Protein AF-A0A561E4C1-F1 (afdb_monomer_lite)

pLDDT: mean 77.8, std 22.25, range [33.12, 96.31]

Structure (mmCIF, N/CA/C/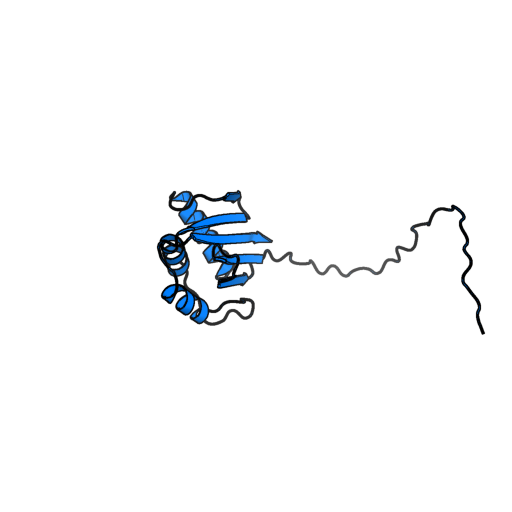O backbone):
data_AF-A0A561E4C1-F1
#
_entry.id   AF-A0A561E4C1-F1
#
loop_
_atom_site.group_PDB
_atom_site.id
_atom_site.type_symbol
_atom_site.label_atom_id
_atom_site.label_alt_id
_atom_site.label_comp_id
_atom_site.label_asym_id
_atom_site.label_entity_id
_atom_site.label_seq_id
_atom_site.pdbx_PDB_ins_code
_atom_site.Cartn_x
_atom_site.Cartn_y
_atom_site.Cartn_z
_atom_site.occupancy
_atom_site.B_iso_or_equiv
_atom_site.auth_seq_id
_atom_site.auth_comp_id
_atom_site.auth_asym_id
_atom_site.auth_atom_id
_atom_site.pdbx_PDB_model_num
ATOM 1 N N . MET A 1 1 ? 25.532 -60.283 0.269 1.00 36.12 1 MET A N 1
ATOM 2 C CA . MET A 1 1 ? 26.602 -60.526 1.258 1.00 36.12 1 MET A CA 1
ATOM 3 C C . MET A 1 1 ? 27.017 -59.174 1.829 1.00 36.12 1 MET A C 1
ATOM 5 O O . MET A 1 1 ? 27.348 -58.286 1.058 1.00 36.12 1 MET A O 1
ATOM 9 N N . LEU A 1 2 ? 26.840 -59.009 3.143 1.00 35.72 2 LEU A N 1
ATOM 10 C CA . LEU A 1 2 ? 27.155 -57.835 3.976 1.00 35.72 2 LEU A CA 1
ATOM 11 C C . LEU A 1 2 ? 28.646 -57.457 3.931 1.00 35.72 2 LEU A C 1
ATOM 13 O O . LEU A 1 2 ? 29.437 -58.385 4.022 1.00 35.72 2 LEU A O 1
ATOM 17 N N . VAL A 1 3 ? 28.981 -56.154 3.990 1.00 36.28 3 VAL A N 1
ATOM 18 C CA . VAL A 1 3 ? 30.041 -55.541 4.848 1.00 36.28 3 VAL A CA 1
ATOM 19 C C . VAL A 1 3 ? 29.720 -54.032 4.986 1.00 36.28 3 VAL A C 1
ATOM 21 O O . VAL A 1 3 ? 29.888 -53.278 4.038 1.00 36.28 3 VAL A O 1
ATOM 24 N N . GLN A 1 4 ? 28.922 -53.596 5.966 1.00 38.78 4 GLN A N 1
ATOM 25 C CA . GLN A 1 4 ? 29.286 -52.993 7.267 1.00 38.78 4 GLN A CA 1
ATOM 26 C C . GLN A 1 4 ? 30.400 -51.924 7.311 1.00 38.78 4 GLN A C 1
ATOM 28 O O . GLN A 1 4 ? 31.585 -52.212 7.176 1.00 38.78 4 GLN A O 1
ATOM 33 N N . LEU A 1 5 ? 29.963 -50.707 7.667 1.00 39.75 5 LEU A N 1
ATOM 34 C CA . LEU A 1 5 ? 30.726 -49.613 8.272 1.00 39.75 5 LEU A CA 1
ATOM 35 C C . LEU A 1 5 ? 31.493 -50.058 9.532 1.00 39.75 5 LEU A C 1
ATOM 37 O O . LEU A 1 5 ? 30.912 -50.692 10.415 1.00 39.75 5 LEU A O 1
ATOM 41 N N . ARG A 1 6 ? 32.711 -49.531 9.722 1.00 34.72 6 ARG A N 1
ATOM 42 C CA . ARG A 1 6 ? 33.227 -49.183 11.056 1.00 34.72 6 ARG A CA 1
ATOM 43 C C . ARG A 1 6 ? 34.023 -47.877 11.051 1.00 34.72 6 ARG A C 1
ATOM 45 O O . ARG A 1 6 ? 34.747 -47.564 10.117 1.00 34.72 6 ARG A O 1
ATOM 52 N N . ARG A 1 7 ? 33.813 -47.160 12.157 1.00 37.59 7 ARG A N 1
ATOM 53 C CA . ARG A 1 7 ? 34.303 -45.841 12.570 1.00 37.59 7 ARG A CA 1
ATOM 54 C C . ARG A 1 7 ? 35.827 -45.704 12.550 1.00 37.59 7 ARG A C 1
ATOM 56 O O . ARG A 1 7 ? 36.530 -46.629 12.952 1.00 37.59 7 ARG A O 1
ATOM 63 N N . HIS A 1 8 ? 36.286 -44.477 12.319 1.00 33.12 8 HIS A N 1
ATOM 64 C CA . HIS A 1 8 ? 37.471 -43.948 12.985 1.00 33.12 8 HIS A CA 1
ATOM 65 C C . HIS A 1 8 ? 37.099 -42.632 13.684 1.00 33.12 8 HIS A C 1
ATOM 67 O O . HIS A 1 8 ? 36.608 -41.704 13.050 1.00 33.12 8 HIS A O 1
ATOM 73 N N . LEU A 1 9 ? 37.250 -42.622 15.008 1.00 43.69 9 LEU A N 1
ATOM 74 C CA . LEU A 1 9 ? 37.300 -41.433 15.855 1.00 43.69 9 LEU A CA 1
ATOM 75 C C . LEU A 1 9 ? 38.789 -41.145 16.066 1.00 43.69 9 LEU A C 1
ATOM 77 O O . LEU A 1 9 ? 39.524 -42.066 16.421 1.00 43.69 9 LEU A O 1
ATOM 81 N N . GLY A 1 10 ? 39.209 -39.900 15.866 1.00 33.53 10 GLY A N 1
ATOM 82 C CA . GLY A 1 10 ? 40.552 -39.429 16.184 1.00 33.53 10 GLY A CA 1
ATOM 83 C C . GLY A 1 10 ? 40.709 -37.958 15.817 1.00 33.53 10 GLY A C 1
ATOM 84 O O . GLY A 1 10 ? 40.673 -37.618 14.639 1.00 33.53 10 GLY A O 1
ATOM 85 N N . ASP A 1 11 ? 40.826 -37.120 16.845 1.00 47.16 11 ASP A N 1
ATOM 86 C CA . ASP A 1 11 ? 41.160 -35.695 16.819 1.00 47.16 11 ASP A CA 1
ATOM 87 C C . ASP A 1 11 ? 42.315 -35.330 15.873 1.00 47.16 11 ASP A C 1
ATOM 89 O O . ASP A 1 11 ? 43.333 -36.020 15.812 1.00 47.16 11 ASP A O 1
ATOM 93 N N . GLY A 1 12 ? 42.198 -34.178 15.210 1.00 34.25 12 GLY A N 1
ATOM 94 C CA . GLY A 1 12 ? 43.291 -33.559 14.460 1.00 34.25 12 GLY A CA 1
ATOM 95 C C . GLY A 1 12 ? 42.776 -32.481 13.514 1.00 34.25 12 GLY A C 1
ATOM 96 O O . GLY A 1 12 ? 42.050 -32.787 12.576 1.00 34.25 12 GLY A O 1
ATOM 97 N N . GLY A 1 13 ? 43.110 -31.221 13.802 1.00 36.16 13 GLY A N 1
ATOM 98 C CA . GLY A 1 13 ? 42.556 -30.022 13.173 1.00 36.16 13 GLY A CA 1
ATOM 99 C C . GLY A 1 13 ? 42.572 -30.009 11.643 1.00 36.16 13 GLY A C 1
ATOM 100 O O . GLY A 1 13 ? 43.528 -30.441 11.002 1.00 36.16 13 GLY A O 1
ATOM 101 N N . LEU A 1 14 ? 41.496 -29.466 11.071 1.00 37.69 14 LEU A N 1
ATOM 102 C CA . LEU A 1 14 ? 41.390 -29.226 9.640 1.00 37.69 14 LEU A CA 1
ATOM 103 C C . LEU A 1 14 ? 42.008 -27.864 9.309 1.00 37.69 14 LEU A C 1
ATOM 105 O O . LEU A 1 14 ? 41.482 -26.810 9.664 1.00 37.69 14 LEU A O 1
ATOM 109 N N . ASP A 1 15 ? 43.156 -27.943 8.648 1.00 37.91 15 ASP A N 1
ATOM 110 C CA . ASP A 1 15 ? 43.921 -26.849 8.068 1.00 37.91 15 ASP A CA 1
ATOM 111 C C . ASP A 1 15 ? 43.131 -26.216 6.905 1.00 37.91 15 ASP A C 1
ATOM 113 O O . ASP A 1 15 ? 42.873 -26.832 5.867 1.00 37.91 15 ASP A O 1
ATOM 117 N N . ILE A 1 16 ? 42.684 -24.980 7.115 1.00 41.88 16 ILE A N 1
ATOM 118 C CA . ILE A 1 16 ? 42.002 -24.125 6.138 1.00 41.88 16 ILE A CA 1
ATOM 119 C C . ILE A 1 16 ? 43.055 -23.389 5.306 1.00 41.88 16 ILE A C 1
ATOM 121 O O . ILE A 1 16 ? 43.300 -22.199 5.485 1.00 41.88 16 ILE A O 1
ATOM 125 N N . ALA A 1 17 ? 43.664 -24.096 4.357 1.00 41.97 17 ALA A N 1
ATOM 126 C CA . ALA A 1 17 ? 44.588 -23.504 3.393 1.00 41.97 17 ALA A CA 1
ATOM 127 C C . ALA A 1 17 ? 44.392 -24.084 1.984 1.00 41.97 17 ALA A C 1
ATOM 129 O O . ALA A 1 17 ? 45.220 -24.819 1.456 1.00 41.97 17 ALA A O 1
ATOM 130 N N . ALA A 1 18 ? 43.290 -23.697 1.339 1.00 37.91 18 ALA A N 1
ATOM 131 C CA . ALA A 1 18 ? 43.144 -23.766 -0.117 1.00 37.91 18 ALA A CA 1
ATOM 132 C C . ALA A 1 18 ? 42.353 -22.556 -0.650 1.00 37.91 18 ALA A C 1
ATOM 134 O O . ALA A 1 18 ? 41.413 -22.686 -1.430 1.00 37.91 18 ALA A O 1
ATOM 135 N N . TYR A 1 19 ? 42.745 -21.347 -0.230 1.00 34.53 19 TYR A N 1
ATOM 136 C CA . TYR A 1 19 ? 42.385 -20.106 -0.922 1.00 34.53 19 TYR A CA 1
ATOM 137 C C . TYR A 1 19 ? 43.247 -19.978 -2.187 1.00 34.53 19 TYR A C 1
ATOM 139 O O . TYR A 1 19 ? 44.323 -19.381 -2.181 1.00 34.53 19 TYR A O 1
ATOM 147 N N . SER A 1 20 ? 42.780 -20.571 -3.285 1.00 37.91 20 SER A N 1
ATOM 148 C CA . SER A 1 20 ? 43.361 -20.367 -4.613 1.00 37.91 20 SER A CA 1
ATOM 149 C C . SER A 1 20 ? 42.754 -19.115 -5.254 1.00 37.91 20 SER A C 1
ATOM 151 O O . SER A 1 20 ? 41.557 -19.049 -5.532 1.00 37.91 20 SER A O 1
ATOM 153 N N . LYS A 1 21 ? 43.602 -18.097 -5.443 1.00 47.44 21 LYS A N 1
ATOM 154 C CA . LYS A 1 21 ? 43.316 -16.827 -6.119 1.00 47.44 21 LYS A CA 1
ATOM 155 C C . LYS A 1 21 ? 42.929 -17.062 -7.584 1.00 47.44 21 LYS A C 1
ATOM 157 O O . LYS A 1 21 ? 43.800 -17.254 -8.426 1.00 47.44 21 LYS A O 1
ATOM 162 N N . ALA A 1 22 ? 41.652 -16.899 -7.907 1.00 36.84 22 ALA A N 1
ATOM 163 C CA . ALA A 1 22 ? 41.262 -16.352 -9.202 1.00 36.84 22 ALA A CA 1
ATOM 164 C C . ALA A 1 22 ? 41.028 -14.843 -9.011 1.00 36.84 22 ALA A C 1
ATOM 166 O O . ALA A 1 22 ? 40.330 -14.473 -8.060 1.00 36.84 22 ALA A O 1
ATOM 167 N N . PRO A 1 23 ? 41.592 -13.952 -9.848 1.00 36.41 23 PRO A N 1
ATOM 168 C CA . PRO A 1 23 ? 41.226 -12.547 -9.804 1.00 36.41 23 PRO A CA 1
ATOM 169 C C . PRO A 1 23 ? 39.756 -12.460 -10.218 1.00 36.41 23 PRO A C 1
ATOM 171 O O . PRO A 1 23 ? 39.422 -12.587 -11.395 1.00 36.41 23 PRO A O 1
ATOM 174 N N . ARG A 1 24 ? 38.858 -12.297 -9.239 1.00 44.53 24 ARG A N 1
ATOM 175 C CA . ARG A 1 24 ? 37.500 -11.837 -9.519 1.00 44.53 24 ARG A CA 1
ATOM 176 C C . ARG A 1 24 ? 37.679 -10.484 -10.179 1.00 44.53 24 ARG A C 1
ATOM 178 O O . ARG A 1 24 ? 38.126 -9.539 -9.534 1.00 44.53 24 ARG A O 1
ATOM 185 N N . ALA A 1 25 ? 37.417 -10.439 -11.480 1.00 38.56 25 ALA A N 1
ATOM 186 C CA . ALA A 1 25 ? 37.293 -9.193 -12.200 1.00 38.56 25 ALA A CA 1
ATOM 187 C C . ALA A 1 25 ? 36.438 -8.256 -11.342 1.00 38.56 25 ALA A C 1
ATOM 189 O O . ALA A 1 25 ? 35.357 -8.645 -10.894 1.00 38.56 25 ALA A O 1
ATOM 190 N N . HIS A 1 26 ? 36.966 -7.063 -11.086 1.00 38.53 26 HIS A N 1
ATOM 191 C CA . HIS A 1 26 ? 36.217 -5.920 -10.591 1.00 38.53 26 HIS A CA 1
ATOM 192 C C . HIS A 1 26 ? 35.099 -5.635 -11.609 1.00 38.53 26 HIS A C 1
ATOM 194 O O . HIS A 1 26 ? 35.226 -4.793 -12.490 1.00 38.53 26 HIS A O 1
ATOM 200 N N . ARG A 1 27 ? 34.007 -6.396 -11.550 1.00 40.12 27 ARG A N 1
ATOM 201 C CA . ARG A 1 27 ? 32.697 -5.835 -11.819 1.00 40.12 27 ARG A CA 1
ATOM 202 C C . ARG A 1 27 ? 32.299 -5.246 -10.489 1.00 40.12 27 ARG A C 1
ATOM 204 O O . ARG A 1 27 ? 32.023 -5.985 -9.549 1.00 40.12 27 ARG A O 1
ATOM 211 N N . GLU A 1 28 ? 32.391 -3.928 -10.405 1.00 40.34 28 GLU A N 1
ATOM 212 C CA . GLU A 1 28 ? 31.617 -3.153 -9.451 1.00 40.34 28 GLU A CA 1
ATOM 213 C C . GLU A 1 28 ? 30.197 -3.722 -9.498 1.00 40.34 28 GLU A C 1
ATOM 215 O O . GLU A 1 28 ? 29.481 -3.583 -10.490 1.00 40.34 28 GLU A O 1
ATOM 220 N N . ALA A 1 29 ? 29.842 -4.510 -8.485 1.00 44.62 29 ALA A N 1
ATOM 221 C CA . ALA A 1 29 ? 28.454 -4.815 -8.245 1.00 44.62 29 ALA A CA 1
ATOM 222 C C . ALA A 1 29 ? 27.865 -3.465 -7.853 1.00 44.62 29 ALA A C 1
ATOM 224 O O . ALA A 1 29 ? 28.090 -2.997 -6.741 1.00 44.62 29 ALA A O 1
ATOM 225 N N . ASN A 1 30 ? 27.204 -2.801 -8.801 1.00 42.47 30 ASN A N 1
ATOM 226 C CA . ASN A 1 30 ? 26.200 -1.813 -8.459 1.00 42.47 30 ASN A CA 1
ATOM 227 C C . ASN A 1 30 ? 25.245 -2.540 -7.516 1.00 42.47 30 ASN A C 1
ATOM 229 O O . ASN A 1 30 ? 24.459 -3.372 -7.966 1.00 42.47 30 ASN A O 1
ATOM 233 N N . THR A 1 31 ? 25.384 -2.312 -6.215 1.00 56.75 31 THR A N 1
ATOM 234 C CA . THR A 1 31 ? 24.387 -2.695 -5.224 1.00 56.75 31 THR A CA 1
ATOM 235 C C . THR A 1 31 ? 23.163 -1.861 -5.577 1.00 56.75 31 THR A C 1
ATOM 237 O O . THR A 1 31 ? 23.086 -0.686 -5.231 1.00 56.75 31 THR A O 1
ATOM 240 N N . VAL A 1 32 ? 22.297 -2.393 -6.438 1.00 63.50 32 VAL A N 1
ATOM 241 C CA . VAL A 1 32 ? 21.057 -1.716 -6.801 1.00 63.50 32 VAL A CA 1
ATOM 242 C C . VAL A 1 32 ? 20.152 -1.882 -5.599 1.00 63.50 32 VAL A C 1
ATOM 244 O O . VAL A 1 32 ? 19.721 -2.995 -5.326 1.00 63.50 32 VAL A O 1
ATOM 247 N N . THR A 1 33 ? 19.913 -0.788 -4.885 1.00 83.62 33 THR A N 1
ATOM 248 C CA . THR A 1 33 ? 18.868 -0.722 -3.872 1.00 83.62 33 THR A CA 1
ATOM 249 C C . THR A 1 33 ? 17.538 -1.110 -4.511 1.00 83.62 33 THR A C 1
ATOM 251 O O . THR A 1 33 ? 17.140 -0.528 -5.531 1.00 83.62 33 THR A O 1
ATOM 254 N N . THR A 1 34 ? 16.869 -2.092 -3.923 1.00 89.88 34 THR A N 1
ATOM 255 C CA . THR A 1 34 ? 15.532 -2.534 -4.333 1.00 89.88 34 THR A CA 1
ATOM 256 C C . THR A 1 34 ? 14.507 -2.179 -3.272 1.00 89.88 34 THR A C 1
ATOM 258 O O . THR A 1 34 ? 14.855 -1.976 -2.116 1.00 89.88 34 THR A O 1
ATOM 261 N N . VAL A 1 35 ? 13.244 -2.078 -3.669 1.00 91.56 35 VAL A N 1
ATOM 262 C CA . VAL A 1 35 ? 12.119 -1.888 -2.761 1.00 91.56 35 VAL A CA 1
ATOM 263 C C . VAL A 1 35 ? 11.133 -3.022 -2.976 1.00 91.56 35 VAL A C 1
ATOM 265 O O . VAL A 1 35 ? 10.662 -3.228 -4.096 1.00 91.56 35 VAL A O 1
ATOM 268 N N . ASP A 1 36 ? 10.820 -3.714 -1.889 1.00 93.25 36 ASP A N 1
ATOM 269 C CA . ASP A 1 36 ? 9.731 -4.671 -1.791 1.00 93.25 36 ASP A CA 1
ATOM 270 C C . ASP A 1 36 ? 8.544 -4.017 -1.083 1.00 93.25 36 ASP A C 1
ATOM 272 O O . ASP A 1 36 ? 8.712 -3.335 -0.070 1.00 93.25 36 ASP A O 1
ATOM 276 N N . PHE A 1 37 ? 7.337 -4.236 -1.594 1.00 94.25 37 PHE A N 1
ATOM 277 C CA . PHE A 1 37 ? 6.117 -3.742 -0.968 1.00 94.25 37 PHE A CA 1
ATOM 278 C C . PHE A 1 37 ? 5.022 -4.800 -0.997 1.00 94.25 37 PHE A C 1
ATOM 280 O O . PHE A 1 37 ? 4.710 -5.337 -2.059 1.00 94.25 37 PHE A O 1
ATOM 287 N N . TYR A 1 38 ? 4.405 -5.057 0.151 1.00 95.06 38 TYR A N 1
ATOM 288 C CA . TYR A 1 38 ? 3.401 -6.096 0.334 1.00 95.06 38 TYR A CA 1
ATOM 289 C C . TYR A 1 38 ? 2.129 -5.534 0.960 1.00 95.06 38 TYR A C 1
ATOM 291 O O . TYR A 1 38 ? 2.170 -4.705 1.874 1.00 95.06 38 TYR A O 1
ATOM 299 N N . VAL A 1 39 ? 0.994 -6.043 0.486 1.00 95.38 39 VAL A N 1
ATOM 300 C CA . VAL A 1 39 ? -0.317 -5.858 1.110 1.00 95.38 39 VAL A CA 1
ATOM 301 C C . VAL A 1 39 ? -0.890 -7.232 1.421 1.00 95.38 39 VAL A C 1
ATOM 303 O O . VAL A 1 39 ? -1.006 -8.073 0.529 1.00 95.38 39 VAL A O 1
ATOM 306 N N . GLU A 1 40 ? -1.273 -7.455 2.673 1.00 94.56 40 GLU A N 1
ATOM 307 C CA . GLU A 1 40 ? -1.861 -8.713 3.135 1.00 94.56 40 GLU A CA 1
ATOM 308 C C . GLU A 1 40 ? -3.170 -8.443 3.883 1.00 94.56 40 GLU A C 1
ATOM 310 O O . GLU A 1 40 ? -3.333 -7.415 4.546 1.00 94.56 40 GLU A O 1
ATOM 315 N N . THR A 1 41 ? -4.111 -9.380 3.823 1.00 89.94 41 THR A N 1
ATOM 316 C CA . THR A 1 41 ? -5.254 -9.379 4.746 1.00 89.94 41 THR A CA 1
ATOM 317 C C . THR A 1 41 ? -4.792 -9.717 6.163 1.00 89.94 41 THR A C 1
ATOM 319 O O . THR A 1 41 ? -3.750 -10.342 6.367 1.00 89.94 41 THR A O 1
ATOM 322 N N . ALA A 1 42 ? -5.605 -9.412 7.177 1.00 75.25 42 ALA A N 1
ATOM 323 C CA . ALA A 1 42 ? -5.334 -9.886 8.539 1.00 75.25 42 ALA A CA 1
ATOM 324 C C . ALA A 1 42 ? -5.297 -11.425 8.686 1.00 75.25 42 ALA A C 1
ATOM 326 O O . ALA A 1 42 ? -4.778 -11.925 9.684 1.00 75.25 42 ALA A O 1
ATOM 327 N N . ALA A 1 43 ? -5.817 -12.179 7.709 1.00 77.81 43 ALA A N 1
ATOM 328 C CA . ALA A 1 43 ? -5.702 -13.636 7.657 1.00 77.81 43 ALA A CA 1
ATOM 329 C C . ALA A 1 43 ? -4.320 -14.121 7.167 1.00 77.81 43 ALA A C 1
ATOM 331 O O . ALA A 1 43 ? -4.048 -15.320 7.213 1.00 77.81 43 ALA A O 1
ATOM 332 N N . GLY A 1 44 ? -3.446 -13.204 6.735 1.00 76.81 44 GLY A N 1
ATOM 333 C CA . GLY A 1 44 ? -2.120 -13.501 6.191 1.00 76.81 44 GLY A CA 1
ATOM 334 C C . GLY A 1 44 ? -2.140 -13.908 4.717 1.00 76.81 44 GLY A C 1
ATOM 335 O O . GLY A 1 44 ? -1.171 -14.481 4.226 1.00 76.81 44 GLY A O 1
ATOM 336 N N . GLU A 1 45 ? -3.242 -13.649 4.008 1.00 85.31 45 GLU A N 1
ATOM 337 C CA . GLU A 1 45 ? -3.318 -13.867 2.564 1.00 85.31 45 GLU A CA 1
ATOM 338 C C . GLU A 1 45 ? -2.763 -12.637 1.841 1.00 85.31 45 GLU A C 1
ATOM 340 O O . GLU A 1 45 ? -3.253 -11.520 2.034 1.00 85.31 45 GLU A O 1
ATOM 345 N N . SER A 1 46 ? -1.725 -12.841 1.027 1.00 86.31 46 SER A N 1
ATOM 346 C CA . SER A 1 46 ? -1.122 -11.778 0.219 1.00 86.31 46 SER A CA 1
ATOM 347 C C . SER A 1 46 ? -2.069 -11.360 -0.906 1.00 86.31 46 SER A C 1
ATOM 349 O O . SER A 1 46 ? -2.537 -12.203 -1.670 1.00 86.31 46 SER A O 1
ATOM 351 N N . LEU A 1 47 ? -2.348 -10.057 -0.986 1.00 90.38 47 LEU A N 1
ATOM 352 C CA . LEU A 1 47 ? -3.224 -9.440 -1.986 1.00 90.38 47 LEU A CA 1
ATOM 353 C C . LEU A 1 47 ? -2.429 -8.794 -3.115 1.00 90.38 47 LEU A C 1
ATOM 355 O O . LEU A 1 47 ? -2.766 -8.945 -4.284 1.00 90.38 47 LEU A O 1
ATOM 359 N N . LEU A 1 48 ? -1.383 -8.051 -2.756 1.00 93.06 48 LEU A N 1
ATOM 360 C CA . LEU A 1 48 ? -0.521 -7.351 -3.700 1.00 93.06 48 LEU A CA 1
ATOM 361 C C . LEU A 1 48 ? 0.929 -7.499 -3.270 1.00 93.06 48 LEU A C 1
ATOM 363 O O . LEU A 1 48 ? 1.249 -7.483 -2.078 1.00 93.06 48 LEU A O 1
ATOM 367 N N . SER A 1 49 ? 1.806 -7.589 -4.262 1.00 92.75 49 SER A N 1
ATOM 368 C CA . SER A 1 49 ? 3.246 -7.502 -4.060 1.00 92.75 49 SER A CA 1
ATOM 369 C C . SER A 1 49 ? 3.887 -6.716 -5.200 1.00 92.75 49 SER A C 1
ATOM 371 O O . SER A 1 49 ? 3.530 -6.883 -6.367 1.00 92.75 49 SER A O 1
ATOM 373 N N . PHE A 1 50 ? 4.829 -5.844 -4.862 1.00 91.94 50 PHE A N 1
ATOM 374 C CA . PHE A 1 50 ? 5.611 -5.072 -5.821 1.00 91.94 50 PHE A CA 1
ATOM 375 C C . PHE A 1 50 ? 7.091 -5.202 -5.493 1.00 91.94 50 PHE A C 1
ATOM 377 O O . PHE A 1 50 ? 7.467 -5.247 -4.323 1.00 91.94 50 PHE A O 1
ATOM 384 N N . HIS A 1 51 ? 7.909 -5.242 -6.540 1.00 90.94 51 HIS A N 1
ATOM 385 C CA . HIS A 1 51 ? 9.356 -5.341 -6.451 1.00 90.94 51 HIS A CA 1
ATOM 386 C C . HIS A 1 51 ? 9.984 -4.531 -7.585 1.00 90.94 51 HIS A C 1
ATOM 388 O O . HIS A 1 51 ? 9.844 -4.867 -8.763 1.00 90.94 51 HIS A O 1
ATOM 394 N N . ASN A 1 52 ? 10.704 -3.465 -7.246 1.00 87.50 52 ASN A N 1
ATOM 395 C CA . ASN A 1 52 ? 11.450 -2.687 -8.234 1.00 87.50 52 ASN A CA 1
ATOM 396 C C . ASN A 1 52 ? 12.706 -2.039 -7.636 1.00 87.50 52 ASN A C 1
ATOM 398 O O . ASN A 1 52 ? 12.925 -2.065 -6.431 1.00 87.50 52 ASN A O 1
ATOM 402 N N . GLY A 1 53 ? 13.554 -1.453 -8.490 1.00 84.38 53 GLY A N 1
ATOM 403 C CA . GLY A 1 53 ? 14.697 -0.635 -8.054 1.00 84.38 53 GLY A CA 1
ATOM 404 C C . GLY A 1 53 ? 14.258 0.716 -7.473 1.00 84.38 53 GLY A C 1
ATOM 405 O O . GLY A 1 53 ? 13.098 0.902 -7.147 1.00 84.38 53 GLY A O 1
ATOM 406 N N . LEU A 1 54 ? 15.141 1.715 -7.429 1.00 80.75 54 LEU A N 1
ATOM 407 C CA . LEU A 1 54 ? 14.848 3.057 -6.875 1.00 80.75 54 LEU A CA 1
ATOM 408 C C . LEU A 1 54 ? 13.689 3.845 -7.530 1.00 80.75 54 LEU A C 1
ATOM 410 O O . LEU A 1 54 ? 13.354 4.933 -7.066 1.00 80.75 54 LEU A O 1
ATOM 414 N N . PHE A 1 55 ? 13.109 3.351 -8.624 1.00 83.56 55 PHE A N 1
ATOM 415 C CA . PHE A 1 55 ? 11.991 3.987 -9.314 1.00 83.56 55 PHE A CA 1
ATOM 416 C C . PHE A 1 55 ? 10.964 2.927 -9.699 1.00 83.56 55 PHE A C 1
ATOM 418 O O . PHE A 1 55 ? 11.318 1.951 -10.361 1.00 83.56 55 PHE A O 1
ATOM 425 N N . GLY A 1 56 ? 9.705 3.144 -9.322 1.00 86.94 56 GLY A N 1
ATOM 426 C CA . GLY A 1 56 ? 8.605 2.234 -9.620 1.00 86.94 56 GLY A CA 1
ATOM 427 C C . GLY A 1 56 ? 7.574 2.167 -8.490 1.00 86.94 56 GLY A C 1
ATOM 428 O O . GLY A 1 56 ? 7.739 2.821 -7.457 1.00 86.94 56 GLY A O 1
ATOM 429 N N . PRO A 1 57 ? 6.505 1.380 -8.683 1.00 90.06 57 PRO A N 1
ATOM 430 C CA . PRO A 1 57 ? 5.339 1.386 -7.807 1.00 90.06 57 PRO A CA 1
ATOM 431 C C . PRO A 1 57 ? 5.639 0.974 -6.361 1.00 90.06 57 PRO A C 1
ATOM 433 O O . PRO A 1 57 ? 5.051 1.559 -5.462 1.00 90.06 57 PRO A O 1
ATOM 436 N N . ALA A 1 58 ? 6.566 0.045 -6.099 1.00 91.75 58 ALA A N 1
ATOM 437 C CA . ALA A 1 58 ? 6.960 -0.314 -4.733 1.00 91.75 58 ALA A CA 1
ATOM 438 C C . ALA A 1 58 ? 7.594 0.878 -3.998 1.00 91.75 58 ALA A C 1
ATOM 440 O O . ALA A 1 58 ? 7.276 1.145 -2.842 1.00 91.75 58 ALA A O 1
ATOM 441 N N . THR A 1 59 ? 8.451 1.637 -4.688 1.00 91.31 59 THR A N 1
ATOM 442 C CA . THR A 1 59 ? 9.090 2.842 -4.138 1.00 91.31 59 THR A CA 1
ATOM 443 C C . THR A 1 59 ? 8.076 3.958 -3.917 1.00 91.31 59 THR A C 1
ATOM 445 O O . THR A 1 59 ? 8.096 4.611 -2.875 1.00 91.31 59 THR A O 1
ATOM 448 N N . ASP A 1 60 ? 7.168 4.163 -4.872 1.00 92.44 60 ASP A N 1
ATOM 449 C CA . ASP A 1 60 ? 6.107 5.165 -4.755 1.00 92.44 60 ASP A CA 1
ATOM 450 C C . ASP A 1 60 ? 5.157 4.830 -3.596 1.00 92.44 60 ASP A C 1
ATOM 452 O O . ASP A 1 60 ? 4.810 5.712 -2.810 1.00 92.44 60 ASP A O 1
ATOM 456 N N . LEU A 1 61 ? 4.806 3.551 -3.427 1.00 94.38 61 LEU A N 1
ATOM 457 C CA . LEU A 1 61 ? 4.005 3.064 -2.306 1.00 94.38 61 LEU A CA 1
ATOM 458 C C . LEU A 1 61 ? 4.731 3.226 -0.966 1.00 94.38 61 LEU A C 1
ATOM 460 O O . LEU A 1 61 ? 4.133 3.729 -0.014 1.00 94.38 61 LEU A O 1
ATOM 464 N N . LEU A 1 62 ? 6.022 2.886 -0.886 1.00 94.44 62 LEU A N 1
ATOM 465 C CA . LEU A 1 62 ? 6.828 3.118 0.315 1.00 94.44 62 LEU A CA 1
ATOM 466 C C . LEU A 1 62 ? 6.832 4.612 0.685 1.00 94.44 62 LEU A C 1
ATOM 468 O O . LEU A 1 62 ? 6.504 4.979 1.814 1.00 94.44 62 LEU A O 1
ATOM 472 N N . HIS A 1 63 ? 7.096 5.506 -0.268 1.00 93.19 63 HIS A N 1
ATOM 473 C CA . HIS A 1 63 ? 7.032 6.949 -0.023 1.00 93.19 63 HIS A CA 1
ATOM 474 C C . HIS A 1 63 ? 5.635 7.428 0.396 1.00 93.19 63 HIS A C 1
ATOM 476 O O . HIS A 1 63 ? 5.522 8.257 1.302 1.00 93.19 63 HIS A O 1
ATOM 482 N N . ALA A 1 64 ? 4.571 6.911 -0.218 1.00 94.62 64 ALA A N 1
ATOM 483 C CA . ALA A 1 64 ? 3.202 7.249 0.152 1.00 94.62 64 ALA A CA 1
ATOM 484 C C . ALA A 1 64 ? 2.865 6.782 1.581 1.00 94.62 64 ALA A C 1
ATOM 486 O O . ALA A 1 64 ? 2.272 7.544 2.348 1.00 94.62 64 ALA A O 1
ATOM 487 N N . THR A 1 65 ? 3.327 5.597 2.005 1.00 94.69 65 THR A N 1
ATOM 488 C CA . THR A 1 65 ? 3.171 5.153 3.402 1.00 94.69 65 THR A CA 1
ATOM 489 C C . THR A 1 65 ? 3.872 6.089 4.386 1.00 94.69 65 THR A C 1
ATOM 491 O O . THR A 1 65 ? 3.253 6.505 5.371 1.00 94.69 65 THR A O 1
ATOM 494 N N . PHE A 1 66 ? 5.101 6.531 4.086 1.00 94.12 66 PHE A N 1
ATOM 495 C CA . PHE A 1 66 ? 5.797 7.535 4.896 1.00 94.12 66 PHE A CA 1
ATOM 496 C C . PHE A 1 66 ? 5.008 8.840 5.011 1.00 94.12 66 PHE A C 1
ATOM 498 O O . PHE A 1 66 ? 4.955 9.429 6.093 1.00 94.12 66 PHE A O 1
ATOM 505 N N . GLN A 1 67 ? 4.398 9.306 3.921 1.00 93.44 67 GLN A N 1
ATOM 506 C CA . GLN A 1 67 ? 3.594 10.529 3.928 1.00 93.44 67 GLN A CA 1
ATOM 507 C C . GLN A 1 67 ? 2.327 10.375 4.780 1.00 93.44 67 GLN A C 1
ATOM 509 O O . GLN A 1 67 ? 2.022 11.261 5.580 1.00 93.44 67 GLN A O 1
ATOM 514 N N . LEU A 1 68 ? 1.625 9.241 4.682 1.00 93.31 68 LEU A N 1
ATOM 515 C CA . LEU A 1 68 ? 0.431 8.967 5.489 1.00 93.31 68 LEU A CA 1
ATOM 516 C C . LEU A 1 68 ? 0.745 8.872 6.988 1.00 93.31 68 LEU A C 1
ATOM 518 O O . LEU A 1 68 ? -0.009 9.410 7.804 1.00 93.31 68 LEU A O 1
ATOM 522 N N . ALA A 1 69 ? 1.863 8.248 7.371 1.00 92.69 69 ALA A N 1
ATOM 523 C CA . ALA A 1 69 ? 2.289 8.232 8.772 1.00 92.69 69 ALA A CA 1
ATOM 524 C C . ALA A 1 69 ? 2.705 9.614 9.279 1.00 92.69 69 ALA A C 1
ATOM 526 O O . ALA A 1 69 ? 2.308 9.999 10.378 1.00 92.69 69 ALA A O 1
ATOM 527 N N . GLN A 1 70 ? 3.436 10.398 8.483 1.00 91.81 70 GLN A N 1
ATOM 528 C CA . GLN A 1 70 ? 3.783 11.778 8.845 1.00 91.81 70 GLN A CA 1
ATOM 529 C C . GLN A 1 70 ? 2.543 12.669 9.006 1.00 91.81 70 GLN A C 1
ATOM 531 O O . GLN A 1 70 ? 2.525 13.552 9.862 1.00 91.81 70 GLN A O 1
ATOM 536 N N . ALA A 1 71 ? 1.488 12.412 8.230 1.00 91.25 71 ALA A N 1
ATOM 537 C CA . ALA A 1 71 ? 0.197 13.083 8.353 1.00 91.25 71 ALA A CA 1
ATOM 538 C C . ALA A 1 71 ? -0.659 12.579 9.535 1.00 91.25 71 ALA A C 1
ATOM 540 O O . ALA A 1 71 ? -1.757 13.092 9.751 1.00 91.25 71 ALA A O 1
ATOM 541 N N . GLY A 1 72 ? -0.199 11.574 10.290 1.00 91.00 72 GLY A N 1
ATOM 542 C CA . GLY A 1 72 ? -0.938 10.982 11.409 1.00 91.00 72 GLY A CA 1
ATOM 543 C C . GLY A 1 72 ? -2.136 10.120 10.995 1.00 91.00 72 GLY A C 1
ATOM 544 O O . GLY A 1 72 ? -2.962 9.786 11.841 1.00 91.00 72 GLY A O 1
ATOM 545 N N . LYS A 1 73 ? -2.243 9.755 9.710 1.00 89.19 73 LYS A N 1
ATOM 546 C CA . LYS A 1 73 ? -3.315 8.897 9.172 1.00 89.19 73 LYS A CA 1
ATOM 547 C C . LYS A 1 73 ? -3.042 7.404 9.355 1.00 89.19 73 LYS A C 1
ATOM 549 O O . LYS A 1 73 ? -3.942 6.586 9.206 1.00 89.19 73 LYS A O 1
ATOM 554 N N . MET A 1 74 ? -1.800 7.054 9.668 1.00 90.94 74 MET A N 1
ATOM 555 C CA . MET A 1 74 ? -1.338 5.688 9.866 1.00 90.94 74 MET A CA 1
ATOM 556 C C . MET A 1 74 ? -0.459 5.621 11.114 1.00 90.94 74 MET A C 1
ATOM 558 O O . MET A 1 74 ? 0.385 6.491 11.327 1.00 90.94 74 MET A O 1
ATOM 562 N N . ALA A 1 75 ? -0.632 4.572 11.918 1.00 90.12 75 ALA A N 1
ATOM 563 C CA . ALA A 1 75 ? 0.220 4.283 13.067 1.00 90.12 75 ALA A CA 1
ATOM 564 C C . ALA A 1 75 ? 1.151 3.103 12.729 1.00 90.12 75 ALA A C 1
ATOM 566 O O . ALA A 1 75 ? 0.707 1.950 12.728 1.00 90.12 75 ALA A O 1
ATOM 567 N N . PRO A 1 76 ? 2.428 3.345 12.391 1.00 89.56 76 PRO A N 1
ATOM 568 C CA . PRO A 1 76 ? 3.340 2.265 12.048 1.00 89.56 76 PRO A CA 1
ATOM 569 C C . PRO A 1 76 ? 3.684 1.397 13.262 1.00 89.56 76 PRO A C 1
ATOM 571 O O . PRO A 1 76 ? 3.929 1.893 14.361 1.00 89.56 76 PRO A O 1
ATOM 574 N N . THR A 1 77 ? 3.750 0.086 13.041 1.00 91.50 77 THR A N 1
ATOM 575 C CA . THR A 1 77 ? 4.307 -0.889 13.987 1.00 91.50 77 THR A CA 1
ATOM 576 C C . THR A 1 77 ? 5.827 -0.992 13.852 1.00 91.50 77 THR A C 1
ATOM 578 O O . THR A 1 77 ? 6.507 -1.316 14.826 1.00 91.50 77 THR A O 1
ATOM 581 N N . ARG A 1 78 ? 6.371 -0.669 12.670 1.00 90.94 78 ARG A N 1
ATOM 582 C CA . ARG A 1 78 ? 7.802 -0.446 12.418 1.00 90.94 78 ARG A CA 1
ATOM 583 C C . ARG A 1 78 ? 7.996 0.772 11.530 1.00 90.94 78 ARG A C 1
ATOM 585 O O . ARG A 1 78 ? 7.238 0.962 10.583 1.00 90.94 78 ARG A O 1
ATOM 592 N N . TYR A 1 79 ? 8.997 1.584 11.861 1.00 90.75 79 TYR A N 1
ATOM 593 C CA . TYR A 1 79 ? 9.258 2.850 11.185 1.00 90.75 79 TYR A CA 1
ATOM 594 C C . TYR A 1 79 ? 10.741 3.226 11.255 1.00 90.75 79 TYR A C 1
ATOM 596 O O . TYR A 1 79 ? 11.262 3.527 12.331 1.00 90.75 79 TYR A O 1
ATOM 604 N N . ASN A 1 80 ? 11.417 3.223 10.111 1.00 88.38 80 ASN A N 1
ATOM 605 C CA . ASN A 1 80 ? 12.730 3.836 9.913 1.00 88.38 80 ASN A CA 1
ATOM 606 C C . ASN A 1 80 ? 12.861 4.295 8.449 1.00 88.38 80 ASN A C 1
ATOM 608 O O . ASN A 1 80 ? 11.885 4.244 7.723 1.00 88.38 80 ASN A O 1
ATOM 612 N N . ILE A 1 81 ? 14.030 4.770 8.012 1.00 82.38 81 ILE A N 1
ATOM 613 C CA . ILE A 1 81 ? 14.206 5.302 6.648 1.00 82.38 81 ILE A CA 1
ATOM 614 C C . ILE A 1 81 ? 14.024 4.258 5.528 1.00 82.38 81 ILE A C 1
ATOM 616 O O . ILE A 1 81 ? 13.663 4.636 4.423 1.00 82.38 81 ILE A O 1
ATOM 620 N N . ALA A 1 82 ? 14.253 2.979 5.819 1.00 87.50 82 ALA A N 1
ATOM 621 C CA . ALA A 1 82 ? 14.287 1.873 4.864 1.00 87.50 82 ALA A CA 1
ATOM 622 C C . ALA A 1 82 ? 13.180 0.829 5.101 1.00 87.50 82 ALA A C 1
ATOM 624 O O . ALA A 1 82 ? 13.061 -0.118 4.340 1.00 87.50 82 ALA A O 1
ATOM 625 N N . GLU A 1 83 ? 12.379 0.944 6.160 1.00 92.06 83 GLU A N 1
ATOM 626 C CA . GLU A 1 83 ? 11.336 -0.036 6.479 1.00 92.06 83 GLU A CA 1
ATOM 627 C C . GLU A 1 83 ? 10.128 0.667 7.084 1.00 92.06 83 GLU A C 1
ATOM 629 O O . GLU A 1 83 ? 10.249 1.481 8.013 1.00 92.06 83 GLU A O 1
ATOM 634 N N . MET A 1 84 ? 8.951 0.281 6.603 1.00 93.44 84 MET A N 1
ATOM 635 C CA . MET A 1 84 ? 7.688 0.703 7.166 1.00 93.44 84 MET A CA 1
ATOM 636 C C . MET A 1 84 ? 6.685 -0.444 7.182 1.00 93.44 84 MET A C 1
ATOM 638 O O . MET A 1 84 ? 6.333 -0.994 6.147 1.00 93.44 84 MET A O 1
ATOM 642 N N . LYS A 1 85 ? 6.168 -0.749 8.374 1.00 94.75 85 LYS A N 1
ATOM 643 C CA . LYS A 1 85 ? 5.119 -1.752 8.566 1.00 94.75 85 LYS A CA 1
ATOM 644 C C . LYS A 1 85 ? 3.978 -1.169 9.375 1.00 94.75 85 LYS A C 1
ATOM 646 O O . LYS A 1 85 ? 4.214 -0.506 10.388 1.00 94.75 85 LYS A O 1
ATOM 651 N N . SER A 1 86 ? 2.741 -1.429 8.974 1.00 94.56 86 SER A N 1
ATOM 652 C CA . SER A 1 86 ? 1.551 -1.003 9.713 1.00 94.56 86 SER A CA 1
ATOM 653 C C . SER A 1 86 ? 0.369 -1.942 9.482 1.00 94.56 86 SER A C 1
ATOM 655 O O . SER A 1 86 ? 0.347 -2.712 8.525 1.00 94.56 86 SER A O 1
ATOM 657 N N . VAL A 1 87 ? -0.609 -1.865 10.385 1.00 95.00 87 VAL A N 1
ATOM 658 C CA . VAL A 1 87 ? -1.954 -2.406 10.178 1.00 95.00 87 VAL A CA 1
ATOM 659 C C . VAL A 1 87 ? -2.879 -1.217 9.959 1.00 95.00 87 VAL A C 1
ATOM 661 O O . VAL A 1 87 ? -2.947 -0.324 10.805 1.00 95.00 87 VAL A O 1
ATOM 664 N N . VAL A 1 88 ? -3.574 -1.204 8.828 1.00 94.50 88 VAL A N 1
ATOM 665 C CA . VAL A 1 88 ? -4.436 -0.107 8.380 1.00 94.50 88 VAL A CA 1
ATOM 666 C C . VAL A 1 88 ? -5.848 -0.604 8.114 1.00 94.50 88 VAL A C 1
ATOM 668 O O . VAL A 1 88 ? -6.054 -1.794 7.889 1.00 94.50 88 VAL A O 1
ATOM 671 N N . THR A 1 89 ? -6.826 0.298 8.136 1.00 95.69 89 THR A N 1
ATOM 672 C CA . THR A 1 89 ? -8.171 -0.021 7.644 1.00 95.69 89 THR A CA 1
ATOM 673 C C . THR A 1 89 ? -8.177 -0.074 6.118 1.00 95.69 89 THR A C 1
ATOM 675 O O . THR A 1 89 ? -7.321 0.540 5.468 1.00 95.69 89 THR A O 1
ATOM 678 N N . GLY A 1 90 ? -9.163 -0.752 5.532 1.00 95.50 90 GLY A N 1
ATOM 679 C CA . GLY A 1 90 ? -9.359 -0.769 4.085 1.00 95.50 90 GLY A CA 1
ATOM 680 C C . GLY A 1 90 ? -9.503 0.630 3.489 1.00 95.50 90 GLY A C 1
ATOM 681 O O . GLY A 1 90 ? -8.933 0.896 2.438 1.00 95.50 90 GLY A O 1
ATOM 682 N N . ALA A 1 91 ? -10.140 1.567 4.198 1.00 96.12 91 ALA A N 1
ATOM 683 C CA . ALA A 1 91 ? -10.250 2.956 3.750 1.00 96.12 91 ALA A CA 1
ATOM 684 C C . ALA A 1 91 ? -8.876 3.633 3.571 1.00 96.12 91 ALA A C 1
ATOM 686 O O . ALA A 1 91 ? -8.644 4.339 2.590 1.00 96.12 91 ALA A O 1
ATOM 687 N N . VAL A 1 92 ? -7.941 3.397 4.500 1.00 95.94 92 VAL A N 1
ATOM 688 C CA . VAL A 1 92 ? -6.571 3.932 4.411 1.00 95.94 92 VAL A CA 1
ATOM 689 C C . VAL A 1 92 ? -5.771 3.203 3.333 1.00 95.94 92 VAL A C 1
ATOM 691 O O . VAL A 1 92 ? -5.005 3.840 2.613 1.00 95.94 92 VAL A O 1
ATOM 694 N N . LEU A 1 93 ? -5.961 1.888 3.184 1.00 96.25 93 LEU A N 1
ATOM 695 C CA . LEU A 1 93 ? -5.352 1.119 2.097 1.00 96.25 93 LEU A CA 1
ATOM 696 C C . LEU A 1 93 ? -5.829 1.615 0.723 1.00 96.25 93 LEU A C 1
ATOM 698 O O . LEU A 1 93 ? -5.017 1.773 -0.184 1.00 96.25 93 LEU A O 1
ATOM 702 N N . ARG A 1 94 ? -7.123 1.906 0.575 1.00 95.81 94 ARG A N 1
ATOM 703 C CA . ARG A 1 94 ? -7.704 2.485 -0.638 1.00 95.81 94 ARG A CA 1
ATOM 704 C C . ARG A 1 94 ? -7.080 3.842 -0.947 1.00 95.81 94 ARG A C 1
ATOM 706 O O . ARG A 1 94 ? -6.579 4.022 -2.051 1.00 95.81 94 ARG A O 1
ATOM 713 N N . GLU A 1 95 ? -7.026 4.748 0.037 1.00 95.00 95 GLU A N 1
ATOM 714 C CA . GLU A 1 95 ? -6.361 6.053 -0.117 1.00 95.00 95 GLU A CA 1
ATOM 715 C C . GLU A 1 95 ? -4.905 5.881 -0.579 1.00 95.00 95 GLU A C 1
ATOM 717 O O . GLU A 1 95 ? -4.446 6.571 -1.489 1.00 95.00 95 GLU A O 1
ATOM 722 N N . LEU A 1 96 ? -4.184 4.932 0.021 1.00 95.38 96 LEU A N 1
ATOM 723 C CA . LEU A 1 96 ? -2.799 4.639 -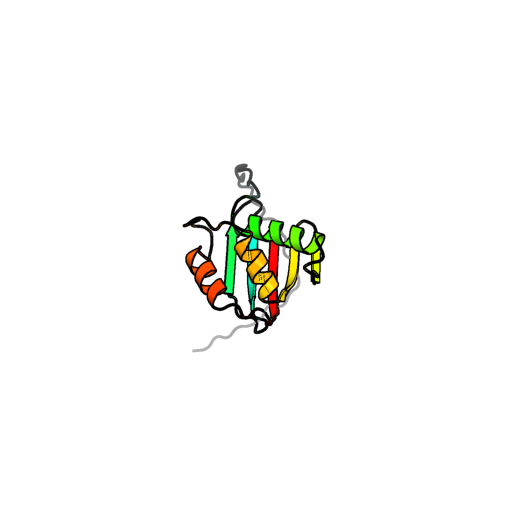0.320 1.00 95.38 96 LEU A CA 1
ATOM 724 C C . LEU A 1 96 ? -2.649 4.154 -1.768 1.00 95.38 96 LEU A C 1
ATOM 726 O O . LEU A 1 96 ? -1.832 4.703 -2.506 1.00 95.38 96 LEU A O 1
ATOM 730 N N . LEU A 1 97 ? -3.431 3.158 -2.188 1.00 94.94 97 LEU A N 1
ATOM 731 C CA . LEU A 1 97 ? -3.361 2.611 -3.545 1.00 94.94 97 LEU A CA 1
ATOM 732 C C . LEU A 1 97 ? -3.793 3.649 -4.592 1.00 94.94 97 LEU A C 1
ATOM 734 O O . LEU A 1 97 ? -3.160 3.767 -5.634 1.00 94.94 97 LEU A O 1
ATOM 738 N N . GLU A 1 98 ? -4.809 4.462 -4.310 1.00 93.31 98 GLU A N 1
ATOM 739 C CA . GLU A 1 98 ? -5.259 5.526 -5.219 1.00 93.31 98 GLU A CA 1
ATOM 740 C C . GLU A 1 98 ? -4.269 6.702 -5.318 1.00 93.31 98 GLU A C 1
ATOM 742 O O . GLU A 1 98 ? -4.289 7.448 -6.300 1.00 93.31 98 GLU A O 1
ATOM 747 N N . SER A 1 99 ? -3.379 6.867 -4.332 1.00 91.12 99 SER A N 1
ATOM 748 C CA . SER A 1 99 ? -2.350 7.918 -4.340 1.00 91.12 99 SER A CA 1
ATOM 749 C C . SER A 1 99 ? -1.212 7.670 -5.340 1.00 91.12 99 SER A C 1
ATOM 751 O O . SER A 1 99 ? -0.471 8.601 -5.670 1.00 91.12 99 SER A O 1
ATOM 753 N N . VAL A 1 100 ? -1.082 6.440 -5.851 1.00 90.12 100 VAL A N 1
ATOM 754 C CA . VAL A 1 100 ? -0.002 6.017 -6.750 1.00 90.12 100 VAL A CA 1
ATOM 755 C C . VAL A 1 100 ? -0.551 5.712 -8.143 1.00 90.12 100 VAL A C 1
ATOM 757 O O . VAL A 1 100 ? -1.575 5.057 -8.314 1.00 90.12 100 VAL A O 1
ATOM 760 N N . GLN A 1 101 ? 0.158 6.167 -9.179 1.00 85.75 101 GLN A N 1
ATOM 761 C CA . GLN A 1 101 ? -0.176 5.821 -10.560 1.00 85.75 101 GLN A CA 1
ATOM 762 C C . GLN A 1 101 ? 0.549 4.549 -10.995 1.00 85.75 101 GLN A C 1
ATOM 764 O O . GLN A 1 101 ? 1.749 4.563 -11.271 1.00 85.75 101 GLN A O 1
ATOM 769 N N . PHE A 1 102 ? -0.201 3.464 -11.151 1.00 83.88 102 PHE A N 1
ATOM 770 C CA . PHE A 1 102 ? 0.323 2.211 -11.685 1.00 83.88 102 PHE A CA 1
ATOM 771 C C . PHE A 1 102 ? 0.370 2.270 -13.210 1.00 83.88 102 PHE A C 1
ATOM 773 O O . PHE A 1 102 ? -0.656 2.342 -13.888 1.00 83.88 102 PHE A O 1
ATOM 780 N N . LYS A 1 103 ? 1.581 2.261 -13.771 1.00 73.88 103 LYS A N 1
ATOM 781 C CA . LYS A 1 103 ? 1.758 2.171 -15.222 1.00 73.88 103 LYS A CA 1
ATOM 782 C C . LYS A 1 103 ? 1.559 0.724 -15.679 1.00 73.88 103 LYS A C 1
ATOM 784 O O . LYS A 1 103 ? 1.973 -0.193 -14.968 1.00 73.88 103 LYS A O 1
ATOM 789 N N . PRO A 1 104 ? 0.986 0.494 -16.872 1.00 58.00 104 PRO A N 1
ATOM 790 C CA . PRO A 1 104 ? 0.888 -0.845 -17.423 1.00 58.00 104 PRO A CA 1
ATOM 791 C C . PRO A 1 104 ? 2.302 -1.374 -17.677 1.00 58.00 104 PRO A C 1
ATOM 793 O O . PRO A 1 104 ? 3.057 -0.794 -18.458 1.00 58.00 104 PRO A O 1
ATOM 796 N N . THR A 1 105 ? 2.631 -2.480 -17.015 1.00 56.06 105 THR A N 1
ATOM 797 C CA . THR A 1 105 ? 3.837 -3.308 -17.175 1.00 56.06 105 THR A CA 1
ATOM 798 C C . THR A 1 105 ? 5.18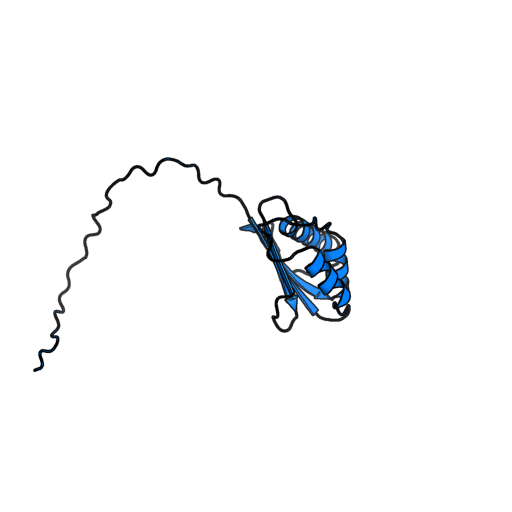0 -2.668 -16.809 1.00 56.06 105 THR A C 1
ATOM 800 O O . THR A 1 105 ? 5.850 -2.046 -17.630 1.00 56.06 105 THR A O 1
ATOM 803 N N . ASP A 1 106 ? 5.630 -2.964 -15.591 1.00 61.88 106 ASP A N 1
ATOM 804 C CA . ASP A 1 106 ? 7.049 -3.140 -15.285 1.00 61.88 106 ASP A CA 1
ATOM 805 C C . ASP A 1 106 ? 7.300 -4.660 -15.189 1.00 61.88 106 ASP A C 1
ATOM 807 O O . ASP A 1 106 ? 6.613 -5.323 -14.407 1.00 61.88 106 ASP A O 1
ATOM 811 N N . PRO A 1 107 ? 8.207 -5.242 -15.996 1.00 61.41 107 PRO A N 1
ATOM 812 C CA . PRO A 1 107 ? 8.428 -6.688 -16.043 1.00 61.41 107 PRO A CA 1
ATOM 813 C C . PRO A 1 107 ? 8.973 -7.289 -14.739 1.00 61.41 107 PRO A C 1
ATOM 815 O O . PRO A 1 107 ? 9.053 -8.512 -14.640 1.00 61.41 107 PRO A O 1
ATOM 818 N N . TYR A 1 108 ? 9.367 -6.463 -13.768 1.00 65.81 108 TYR A N 1
ATOM 819 C CA . TYR A 1 108 ? 9.923 -6.917 -12.494 1.00 65.81 108 TYR A CA 1
ATOM 820 C C . TYR A 1 108 ? 8.905 -6.941 -11.343 1.00 65.81 108 TYR A C 1
ATOM 822 O O . TYR A 1 108 ? 9.227 -7.464 -10.279 1.00 65.81 108 TYR A O 1
ATOM 830 N N . ASN A 1 109 ? 7.676 -6.459 -11.560 1.00 75.88 109 ASN A N 1
ATOM 831 C CA . ASN A 1 109 ? 6.623 -6.471 -10.543 1.00 75.88 109 ASN A CA 1
ATOM 832 C C . ASN A 1 109 ? 5.771 -7.743 -10.587 1.00 75.88 109 ASN A C 1
ATOM 834 O O . ASN A 1 109 ? 5.406 -8.229 -11.658 1.00 75.88 109 ASN A O 1
ATOM 838 N N . SER A 1 110 ? 5.403 -8.246 -9.408 1.00 80.31 110 SER A N 1
ATOM 839 C CA . SER A 1 110 ? 4.503 -9.392 -9.243 1.00 80.31 110 SER A CA 1
ATOM 840 C C . SER A 1 110 ? 3.021 -9.028 -9.364 1.00 80.31 110 SER A C 1
ATOM 842 O O . SER A 1 110 ? 2.237 -9.886 -9.763 1.00 80.31 110 SER A O 1
ATOM 844 N N . SER A 1 111 ? 2.641 -7.779 -9.080 1.00 86.94 111 SER A N 1
ATOM 845 C CA . SER A 1 111 ? 1.291 -7.250 -9.303 1.00 86.94 111 SER A CA 1
ATOM 846 C C . SER A 1 111 ? 1.263 -6.165 -10.388 1.00 86.94 111 SER A C 1
ATOM 848 O O . SER A 1 111 ? 2.190 -5.368 -10.549 1.00 86.94 111 SER A O 1
ATOM 850 N N . THR A 1 112 ? 0.167 -6.130 -11.139 1.00 87.56 112 THR A N 1
ATOM 851 C CA . THR A 1 112 ? -0.104 -5.216 -12.253 1.00 87.56 112 THR A CA 1
ATOM 852 C C . THR A 1 112 ? -1.147 -4.158 -11.882 1.00 87.56 112 THR A C 1
ATOM 854 O O . THR A 1 112 ? -1.782 -4.220 -10.831 1.00 87.56 112 THR A O 1
ATOM 857 N N . ALA A 1 113 ? -1.362 -3.180 -12.768 1.00 88.19 113 ALA A N 1
ATOM 858 C CA . ALA A 1 113 ? -2.429 -2.192 -12.596 1.00 88.19 113 ALA A CA 1
ATOM 859 C C . ALA A 1 113 ? -3.833 -2.835 -12.538 1.00 88.19 113 ALA A C 1
ATOM 861 O O . ALA A 1 113 ? -4.684 -2.358 -11.789 1.00 88.19 113 ALA A O 1
ATOM 862 N N . ASP A 1 114 ? -4.061 -3.927 -13.277 1.00 89.44 114 ASP A N 1
ATOM 863 C CA . ASP A 1 114 ? -5.339 -4.651 -13.267 1.00 89.44 114 ASP A CA 1
ATOM 864 C C . ASP A 1 114 ? -5.552 -5.404 -11.942 1.00 89.44 114 ASP A C 1
ATOM 866 O O . ASP A 1 114 ? -6.676 -5.465 -11.437 1.00 89.44 114 ASP A O 1
ATOM 870 N N . ASP A 1 115 ? -4.475 -5.910 -11.330 1.00 90.44 115 ASP A N 1
ATOM 871 C CA . ASP A 1 115 ? -4.533 -6.532 -10.001 1.00 90.44 115 ASP A CA 1
ATOM 872 C C . ASP A 1 115 ? -4.904 -5.495 -8.934 1.00 90.44 115 ASP A C 1
ATOM 874 O O . ASP A 1 115 ? -5.789 -5.735 -8.114 1.00 90.44 115 ASP A O 1
ATOM 878 N N . VAL A 1 116 ? -4.300 -4.299 -8.987 1.00 92.19 116 VAL A N 1
ATOM 879 C CA . VAL A 1 116 ? -4.661 -3.189 -8.088 1.00 92.19 116 VAL A CA 1
ATOM 880 C C . VAL A 1 116 ? -6.120 -2.788 -8.270 1.00 92.19 116 VAL A C 1
ATOM 882 O O . VAL A 1 116 ? -6.833 -2.621 -7.284 1.00 92.19 116 VAL A O 1
ATOM 885 N N . ALA A 1 117 ? -6.583 -2.649 -9.515 1.00 92.38 117 ALA A N 1
ATOM 886 C CA . ALA A 1 117 ? -7.974 -2.312 -9.798 1.00 92.38 117 ALA A CA 1
ATOM 887 C C . ALA A 1 117 ? -8.942 -3.371 -9.246 1.00 92.38 117 ALA A C 1
ATOM 889 O O . ALA A 1 117 ? -9.983 -3.017 -8.696 1.00 92.38 117 ALA A O 1
ATOM 890 N N . SER A 1 118 ? -8.581 -4.653 -9.343 1.00 92.12 118 SER A N 1
ATOM 891 C CA . SER A 1 118 ? -9.369 -5.758 -8.787 1.00 92.12 118 SER A CA 1
ATOM 892 C C . SER A 1 118 ? -9.429 -5.682 -7.259 1.00 92.12 118 SER A C 1
ATOM 894 O O . SER A 1 118 ? -10.516 -5.707 -6.688 1.00 92.12 118 SER A O 1
ATOM 896 N N . VAL A 1 119 ? -8.286 -5.468 -6.600 1.00 92.12 119 VAL A N 1
ATOM 897 C CA . VAL A 1 119 ? -8.220 -5.300 -5.140 1.00 92.12 119 VAL A CA 1
ATOM 898 C C . VAL A 1 119 ? -9.024 -4.082 -4.678 1.00 92.12 119 VAL A C 1
ATOM 900 O O . VAL A 1 119 ? -9.776 -4.185 -3.716 1.00 92.12 119 VAL A O 1
ATOM 903 N N . LEU A 1 120 ? -8.954 -2.945 -5.378 1.00 94.25 120 LEU A N 1
ATOM 904 C CA . LEU A 1 120 ? -9.739 -1.750 -5.040 1.00 94.25 120 LEU A CA 1
ATOM 905 C C . LEU A 1 120 ? -11.252 -2.016 -5.016 1.00 94.25 120 LEU A C 1
ATOM 907 O O . LEU A 1 120 ? -11.959 -1.423 -4.201 1.00 94.25 120 LEU A O 1
ATOM 911 N N . VAL A 1 121 ? -11.765 -2.896 -5.877 1.00 94.69 121 VAL A N 1
ATOM 912 C CA . VAL A 1 121 ? -13.192 -3.258 -5.896 1.00 94.69 121 VAL A CA 1
ATOM 913 C C . VAL A 1 121 ? -13.570 -4.162 -4.717 1.00 94.69 121 VAL A C 1
ATOM 915 O O . VAL A 1 121 ? -14.709 -4.108 -4.257 1.00 94.69 121 VAL A O 1
ATOM 918 N N . GLU A 1 122 ? -12.629 -4.960 -4.215 1.00 91.88 122 GLU A N 1
ATOM 919 C CA . GLU A 1 122 ? -12.861 -5.966 -3.170 1.00 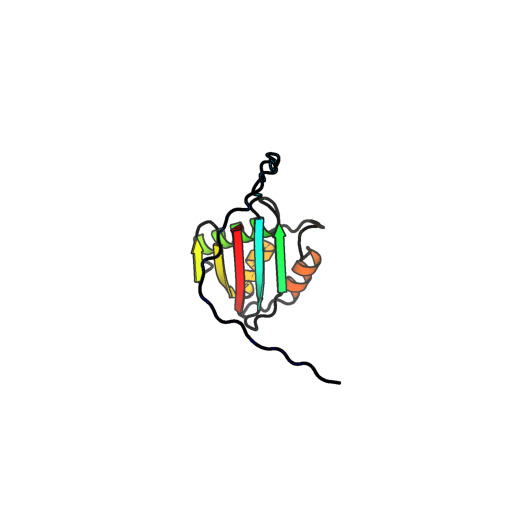91.88 122 GLU A CA 1
ATOM 920 C C . GLU A 1 122 ? -12.487 -5.507 -1.752 1.00 91.88 122 GLU A C 1
ATOM 922 O O . GLU A 1 122 ? -12.861 -6.172 -0.785 1.00 91.88 122 GLU A O 1
ATOM 927 N N . ILE A 1 123 ? -11.774 -4.383 -1.600 1.00 94.00 123 ILE A N 1
ATOM 928 C CA . ILE A 1 123 ? -11.432 -3.825 -0.283 1.00 94.00 123 ILE A CA 1
ATOM 929 C C . ILE A 1 123 ? -12.705 -3.536 0.523 1.00 94.00 123 ILE A C 1
ATOM 931 O O . ILE A 1 123 ? -13.569 -2.766 0.096 1.00 94.00 123 ILE A O 1
ATOM 935 N N . ASP A 1 124 ? -12.754 -4.098 1.729 1.00 94.69 124 ASP A N 1
ATOM 936 C CA . ASP A 1 124 ? -13.690 -3.721 2.782 1.00 94.69 124 ASP A CA 1
ATOM 937 C C . ASP A 1 124 ? -13.063 -2.589 3.604 1.00 94.69 124 ASP A C 1
ATOM 939 O O . ASP A 1 124 ? -12.041 -2.779 4.265 1.00 94.69 124 ASP A O 1
ATOM 943 N N . ASP A 1 125 ? -13.668 -1.402 3.548 1.00 95.31 125 ASP A N 1
ATOM 944 C CA . ASP A 1 125 ? -13.118 -0.179 4.133 1.00 95.31 125 ASP A CA 1
ATOM 945 C C . ASP A 1 125 ? -12.902 -0.270 5.658 1.00 95.31 125 ASP A C 1
ATOM 947 O O . ASP A 1 125 ? -12.002 0.398 6.180 1.00 95.31 125 ASP A O 1
ATOM 951 N N . ASP A 1 126 ? -13.666 -1.116 6.357 1.00 94.81 126 ASP A N 1
ATOM 952 C CA . ASP A 1 126 ? -13.582 -1.303 7.811 1.00 94.81 126 ASP A CA 1
ATOM 953 C C . ASP A 1 126 ? -12.647 -2.460 8.216 1.00 94.81 126 ASP A C 1
ATOM 955 O O . ASP A 1 126 ? -12.271 -2.584 9.389 1.00 94.81 126 ASP A O 1
ATOM 959 N N . ALA A 1 127 ? -12.241 -3.308 7.266 1.00 94.25 127 ALA A N 1
ATOM 960 C CA . ALA A 1 127 ? -11.404 -4.468 7.544 1.00 94.25 127 ALA A CA 1
ATOM 961 C C . ALA A 1 127 ? -9.921 -4.092 7.757 1.00 94.25 127 ALA A C 1
ATOM 963 O O . ALA A 1 127 ? -9.426 -3.122 7.177 1.00 94.25 127 ALA A O 1
ATOM 964 N N . PRO A 1 128 ? -9.182 -4.853 8.588 1.00 94.25 128 PRO A N 1
ATOM 965 C CA . PRO A 1 128 ? -7.754 -4.642 8.801 1.00 94.25 128 PRO A CA 1
ATOM 966 C C . PRO A 1 128 ? -6.884 -5.301 7.718 1.00 94.25 128 PRO A C 1
ATOM 968 O O . PRO A 1 128 ? -7.031 -6.489 7.415 1.00 94.25 128 PRO A O 1
ATOM 971 N N . TYR A 1 129 ? -5.897 -4.549 7.234 1.00 95.62 129 TYR A N 1
ATOM 972 C CA . TYR A 1 129 ? -4.890 -4.982 6.264 1.00 95.62 129 TYR A CA 1
ATOM 973 C C . TYR A 1 129 ? -3.484 -4.661 6.764 1.00 95.62 129 TYR A C 1
ATOM 975 O O . TYR A 1 129 ? -3.262 -3.636 7.409 1.00 95.62 129 TYR A O 1
ATOM 983 N N . VAL A 1 130 ? -2.524 -5.529 6.463 1.00 95.81 130 VAL A N 1
ATOM 984 C CA . VAL A 1 130 ? -1.105 -5.292 6.733 1.00 95.81 130 VAL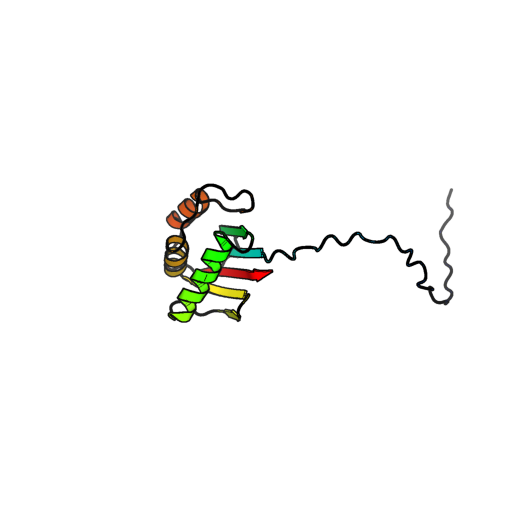 A CA 1
ATOM 985 C C . VAL A 1 130 ? -0.479 -4.661 5.499 1.00 95.81 130 VAL A C 1
ATOM 987 O O . VAL A 1 130 ? -0.644 -5.162 4.391 1.00 95.81 130 VAL A O 1
ATOM 990 N N . VAL A 1 131 ? 0.260 -3.579 5.714 1.00 96.31 131 VAL A N 1
ATOM 991 C CA . VAL A 1 131 ? 1.092 -2.934 4.700 1.00 96.31 131 VAL A CA 1
ATOM 992 C C . VAL A 1 131 ? 2.539 -3.006 5.168 1.00 96.31 131 VAL A C 1
ATOM 994 O O . VAL A 1 131 ? 2.831 -2.619 6.304 1.00 96.31 131 VAL A O 1
ATOM 997 N N . ASP A 1 132 ? 3.423 -3.523 4.317 1.00 95.50 132 ASP A N 1
ATOM 998 C CA . ASP A 1 132 ? 4.834 -3.762 4.634 1.00 95.50 132 ASP A CA 1
ATOM 999 C C . ASP A 1 132 ? 5.722 -3.348 3.457 1.00 95.50 132 ASP A C 1
ATOM 1001 O O . ASP A 1 132 ? 5.650 -3.943 2.384 1.00 95.50 132 ASP A O 1
ATOM 1005 N N . GLY A 1 133 ? 6.525 -2.306 3.644 1.00 94.12 133 GLY A N 1
ATOM 1006 C CA . GLY A 1 133 ? 7.464 -1.791 2.655 1.00 94.12 133 GLY A CA 1
ATOM 1007 C C . GLY A 1 133 ? 8.895 -1.846 3.181 1.00 94.12 133 GLY A C 1
ATOM 1008 O O . GLY A 1 133 ? 9.158 -1.400 4.300 1.00 94.12 133 GLY A O 1
ATOM 1009 N N . LEU A 1 134 ? 9.817 -2.362 2.370 1.00 93.31 134 LEU A N 1
ATOM 1010 C CA . LEU A 1 134 ? 11.215 -2.583 2.732 1.00 93.31 134 LEU A CA 1
ATOM 1011 C C . LEU A 1 134 ? 12.150 -2.191 1.583 1.00 93.31 134 LEU A C 1
ATOM 1013 O O . LEU A 1 134 ? 12.005 -2.666 0.463 1.00 93.31 134 LEU A O 1
ATOM 1017 N N . GLU A 1 135 ? 13.143 -1.369 1.888 1.00 90.50 135 GLU A N 1
ATOM 1018 C CA . GLU A 1 135 ? 14.293 -1.073 1.042 1.00 90.50 135 GLU A CA 1
ATOM 1019 C C . GLU A 1 135 ? 15.439 -2.052 1.379 1.00 90.50 135 GLU 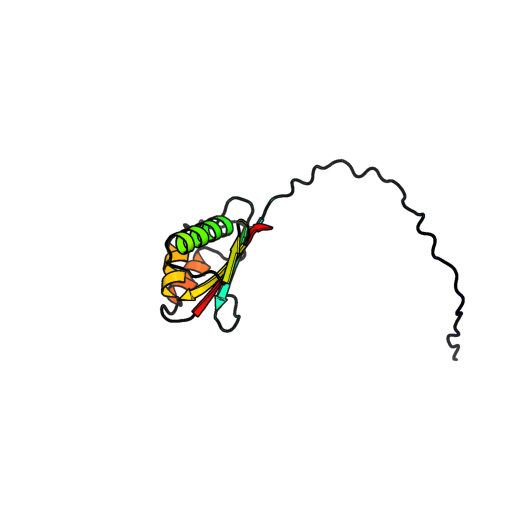A C 1
ATOM 1021 O O . GLU A 1 135 ? 15.833 -2.178 2.544 1.00 90.50 135 GLU A O 1
ATOM 1026 N N . VAL A 1 136 ? 15.946 -2.765 0.364 1.00 84.19 136 VAL A N 1
ATOM 1027 C CA . VAL A 1 136 ? 16.937 -3.862 0.450 1.00 84.19 136 VAL A CA 1
ATOM 1028 C C . VAL A 1 136 ? 18.199 -3.536 -0.337 1.00 84.19 136 VAL A C 1
ATOM 1030 O O . VAL A 1 136 ? 18.071 -3.075 -1.499 1.00 84.19 136 VAL A O 1
#

Organism: NCBI:txid657409

Sequence (136 aa):
MLVQLRRHLGDGGLDIAAYSKAPRAHREANTVTTVDFYVETAAGESLLSFHNGLFGPATDLLHATFQLAQAGKMAPTRYNIAEMKSVVTGAVLRELLESVQFKPTDPYNSSTADDVASVLVEIDDDAPYVVDGLEV

Secondary structure (DSSP, 8-state):
----------------------------------EEEEEEETTS-EEEEEEESSSSHHHHHHHHHHHHHHTTS--EEEESSSEEEEEEEHHHHHHHHHTS---S--TT-SS-HHHHHHHHHH--TTSEEEEEEEE-

Foldseek 3Di:
DDDDDDDDDDDDDDDPPDPDDDPPPPPPPPPFKKKWKWKAFPVRHTQFIFIDTCDADLVLLVVLQVVCVVVVNFDFPDDDPFKTKGKHFLLVVLVSLVSDDFDADDPRTPDGPVSSVVVNVVGDRGGIMMIIMGID

Radius of gyration: 23.81 Å; chains: 1; bounding box: 58×74×34 Å